Protein AF-A0AAV4GY27-F1 (afdb_monomer_lite)

Sequence (109 aa):
MGQDLVFWLTLGNHQIAHTEDLPMMSTTGNHMAAWFLPHNFFKHSPSMASRDAIHVSYKNQEDPADGVKLERNGNSRDQCVIPRSSLEEDIEENPDLVLQSRKRQFIYP

InterPro domains:
  IPR000269 Copper amine oxidase [PTHR10638] (3-57)
  IPR015798 Copper amine oxidase, catalytic domain [PF01179] (3-54)
  IPR036460 Copper amine oxidase, catalytic domain superfamily [G3DSA:2.70.98.20] (1-108)
  IPR036460 Copper amine oxidase, catalytic domain superfamily [SSF49998] (2-63)

pLDDT: mean 88.09, std 11.56, range [38.09, 97.5]

Organism: NCBI:txid1093978

Radius of gyration: 25.26 Å; chains: 1; bounding box: 55×57×49 Å

Foldseek 3Di:
DDDDDDDDDDDDDDDDDDPCCPPHHDPPPRDDDDDDDDDPPDPDDPCVPDLQDKDWDQPDPVDCVNDIDIDRSPDDPDDDDDPDDDPVNVCVVPVCVPPVDPPPPPPDD

Secondary structure (DSSP, 8-state):
-PPP----------PPP-GGGSSS--STTT--------SS-SSS-GGGG-TT--EEEES-SS-GGG-EEEE-TT------------HHHHHHH-THHHH----------

Structure (mmCIF, N/CA/C/O backbone):
data_AF-A0AAV4GY27-F1
#
_entry.id   AF-A0AAV4GY27-F1
#
loop_
_atom_site.group_PDB
_atom_site.id
_atom_site.type_symbol
_atom_site.label_atom_id
_atom_site.label_alt_id
_atom_site.label_comp_id
_atom_site.label_asym_id
_atom_site.label_entity_id
_atom_site.label_seq_id
_atom_site.pdbx_PDB_ins_code
_atom_site.Cartn_x
_atom_site.Cartn_y
_atom_site.Cartn_z
_atom_site.occupancy
_atom_site.B_iso_or_equiv
_atom_site.auth_seq_id
_atom_site.auth_comp_id
_atom_site.auth_asym_id
_atom_site.auth_atom_id
_atom_site.pdbx_PDB_model_num
ATOM 1 N N . MET A 1 1 ? -20.159 -28.470 9.045 1.00 38.09 1 MET A N 1
ATOM 2 C CA . MET A 1 1 ? -20.840 -27.218 8.648 1.00 38.09 1 MET A CA 1
ATOM 3 C C . MET A 1 1 ? -20.131 -26.065 9.329 1.00 38.09 1 MET A C 1
ATOM 5 O O . MET A 1 1 ? -19.790 -26.216 10.495 1.00 38.09 1 MET A O 1
ATOM 9 N N . GLY A 1 2 ? -19.870 -24.976 8.607 1.00 86.06 2 GLY A N 1
ATOM 10 C CA . GLY A 1 2 ? -19.363 -23.731 9.190 1.00 86.06 2 GLY A CA 1
ATOM 11 C C . GLY A 1 2 ? -20.517 -22.842 9.652 1.00 86.06 2 GLY A C 1
ATOM 12 O O . GLY A 1 2 ? -21.596 -22.895 9.063 1.00 86.06 2 GLY A O 1
ATOM 13 N N . GLN A 1 3 ? -20.287 -22.072 10.713 1.00 93.88 3 GLN A N 1
ATOM 14 C CA . GLN A 1 3 ? -21.153 -20.973 11.144 1.00 93.88 3 GLN A CA 1
ATOM 15 C C . GLN A 1 3 ? -20.547 -19.651 10.669 1.00 93.88 3 GLN A C 1
ATOM 17 O O . GLN A 1 3 ? -19.348 -19.592 10.393 1.00 93.88 3 GLN A O 1
ATOM 22 N N . ASP A 1 4 ? -21.372 -18.612 10.582 1.00 95.88 4 ASP A N 1
ATOM 23 C CA . ASP A 1 4 ? -20.878 -17.257 10.357 1.00 95.88 4 ASP A CA 1
ATOM 24 C C . ASP A 1 4 ? -20.201 -16.732 11.631 1.00 95.88 4 ASP A C 1
ATOM 26 O O . ASP A 1 4 ? -20.701 -16.942 12.740 1.00 95.88 4 ASP A O 1
ATOM 30 N N . LEU A 1 5 ? -19.039 -16.099 11.479 1.00 95.75 5 LEU A N 1
ATOM 31 C CA . LEU A 1 5 ? -18.186 -15.668 12.584 1.00 95.75 5 LEU A CA 1
ATOM 32 C C . LEU A 1 5 ? -17.971 -14.160 12.520 1.00 95.75 5 LEU A C 1
ATOM 34 O O . LEU A 1 5 ? -17.659 -13.604 11.470 1.00 95.75 5 LEU A O 1
ATOM 38 N N . VAL A 1 6 ? -18.051 -13.512 13.681 1.00 96.75 6 VAL A N 1
ATOM 39 C CA . VAL A 1 6 ? -17.792 -12.077 13.839 1.00 96.75 6 VAL A CA 1
ATOM 40 C C . VAL A 1 6 ? -16.645 -11.885 14.822 1.00 96.75 6 VAL A C 1
ATOM 42 O O . VAL A 1 6 ? -16.671 -12.425 15.929 1.00 96.75 6 VAL A O 1
ATOM 45 N N . PHE A 1 7 ? -15.646 -11.095 14.427 1.00 95.38 7 PHE A N 1
ATOM 46 C CA . PHE A 1 7 ? -14.523 -10.715 15.281 1.00 95.38 7 PHE A CA 1
ATOM 47 C C . PHE A 1 7 ? -14.695 -9.280 15.782 1.00 95.38 7 PHE A C 1
ATOM 49 O O . PHE A 1 7 ? -14.937 -8.368 14.995 1.00 95.38 7 PHE A O 1
ATOM 56 N N . TRP A 1 8 ? -14.512 -9.081 17.087 1.00 97.50 8 TRP A N 1
ATOM 57 C CA . TRP A 1 8 ? -14.518 -7.769 17.733 1.00 97.50 8 TRP A CA 1
ATOM 58 C C . TRP A 1 8 ? -13.101 -7.466 18.225 1.00 97.50 8 TRP A C 1
ATOM 60 O O . TRP A 1 8 ? -12.575 -8.198 19.062 1.00 97.50 8 TRP A O 1
ATOM 70 N N . LEU A 1 9 ? -12.466 -6.425 17.681 1.00 96.94 9 LEU A N 1
ATOM 71 C CA . LEU A 1 9 ? -11.118 -5.994 18.064 1.00 96.94 9 LEU A CA 1
ATOM 72 C C . LEU A 1 9 ? -11.172 -4.579 18.647 1.00 96.94 9 LEU A C 1
ATOM 74 O O . LEU A 1 9 ? -11.766 -3.685 18.047 1.00 96.94 9 LEU A O 1
ATOM 78 N N . THR A 1 10 ? -10.488 -4.373 19.771 1.00 97.12 10 THR A N 1
ATOM 79 C CA . THR A 1 10 ? -10.305 -3.058 20.398 1.00 97.12 10 THR A CA 1
ATOM 80 C C . THR A 1 10 ? -8.820 -2.721 20.405 1.00 97.12 10 THR A C 1
ATOM 82 O O . THR A 1 10 ? -8.018 -3.488 20.934 1.00 97.12 10 THR A O 1
ATOM 85 N N . LEU A 1 11 ? -8.454 -1.575 19.832 1.00 96.94 11 LEU A N 1
ATOM 86 C CA . LEU A 1 11 ? -7.104 -1.013 19.894 1.00 96.94 11 LEU A CA 1
ATOM 87 C C . LEU A 1 11 ? -7.146 0.233 20.783 1.00 96.94 11 LEU A C 1
ATOM 89 O O . LEU A 1 11 ? -8.052 1.053 20.648 1.00 96.94 11 LEU A O 1
ATOM 93 N N . GLY A 1 12 ? -6.193 0.371 21.699 1.00 93.75 12 GLY A N 1
ATOM 94 C CA . GLY A 1 12 ? -6.115 1.516 22.601 1.00 93.75 12 GLY A CA 1
ATOM 95 C C . GLY A 1 12 ? -4.718 1.675 23.191 1.00 93.75 12 GLY A C 1
ATOM 96 O O . GLY A 1 12 ? -3.977 0.700 23.309 1.00 93.75 12 GLY A O 1
ATOM 97 N N . ASN A 1 13 ? -4.367 2.911 23.545 1.00 91.25 13 ASN A N 1
ATOM 98 C CA . ASN A 1 13 ? -3.099 3.264 24.177 1.00 91.25 13 ASN A CA 1
ATOM 99 C C . ASN A 1 13 ? -3.375 3.998 25.491 1.00 91.25 13 ASN A C 1
ATOM 101 O O . ASN A 1 13 ? -4.310 4.796 25.577 1.00 91.25 13 ASN A O 1
ATOM 105 N N . HIS A 1 1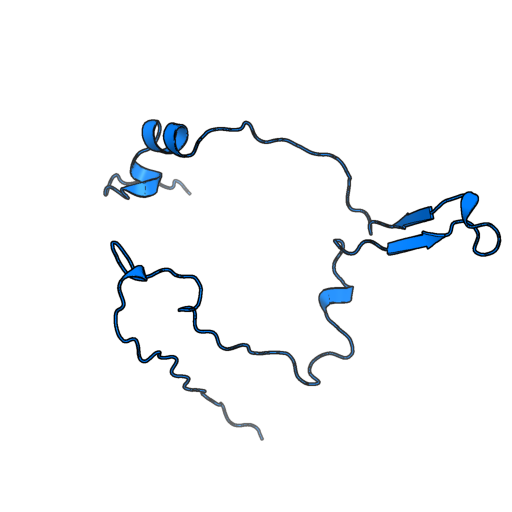4 ? -2.552 3.744 26.505 1.00 92.25 14 HIS A N 1
ATOM 106 C CA . HIS A 1 14 ? -2.568 4.514 27.741 1.00 92.25 14 HIS A CA 1
ATOM 107 C C . HIS A 1 14 ? -1.457 5.559 27.683 1.00 92.25 14 HIS A C 1
ATOM 109 O O . HIS A 1 14 ? -0.294 5.249 27.936 1.00 92.25 14 HIS A O 1
ATOM 115 N N . GLN A 1 15 ? -1.820 6.791 27.327 1.00 90.81 15 GLN A N 1
ATOM 116 C CA . GLN A 1 15 ? -0.856 7.872 27.160 1.00 90.81 15 GLN A CA 1
ATOM 117 C C . GLN A 1 15 ? -0.838 8.803 28.370 1.00 90.81 15 GLN A C 1
ATOM 119 O O . GLN A 1 15 ? -1.866 9.362 28.752 1.00 90.81 15 GLN A O 1
ATOM 124 N N . ILE A 1 16 ? 0.353 9.007 28.930 1.00 94.62 16 ILE A N 1
ATOM 125 C CA . ILE A 1 16 ? 0.651 10.102 29.856 1.00 94.62 16 ILE A CA 1
ATOM 126 C C . ILE A 1 16 ? 1.334 11.188 29.026 1.00 94.62 16 ILE A C 1
ATOM 128 O O . ILE A 1 16 ? 2.275 10.884 28.296 1.00 94.62 16 ILE A O 1
ATOM 132 N N . ALA A 1 17 ? 0.841 12.424 29.098 1.00 91.94 17 ALA A N 1
ATOM 133 C CA . ALA A 1 17 ? 1.398 13.531 28.327 1.00 91.94 17 ALA A CA 1
ATOM 134 C C . ALA A 1 17 ? 2.782 13.932 28.858 1.00 91.94 17 ALA A C 1
ATOM 136 O O . ALA A 1 17 ? 2.965 14.055 30.073 1.00 91.94 17 ALA A O 1
ATOM 137 N N . HIS A 1 18 ? 3.727 14.169 27.950 1.00 93.50 18 HIS A N 1
ATOM 138 C CA . HIS A 1 18 ? 5.073 14.656 28.263 1.00 93.50 18 HIS A CA 1
ATOM 139 C C . HIS A 1 18 ? 5.385 15.944 27.491 1.00 93.50 18 HIS A C 1
ATOM 141 O O . HIS A 1 18 ? 4.578 16.437 26.703 1.00 93.50 18 HIS A O 1
ATOM 147 N N . THR A 1 19 ? 6.551 16.536 27.747 1.00 96.00 19 THR A N 1
ATOM 148 C CA . THR A 1 19 ? 6.959 17.818 27.153 1.00 96.00 19 THR A CA 1
ATOM 149 C C . THR A 1 19 ? 7.047 17.780 25.631 1.00 96.00 19 THR A C 1
ATOM 151 O O . THR A 1 19 ? 6.821 18.795 24.977 1.00 96.00 19 THR A O 1
ATOM 154 N N . GLU A 1 20 ? 7.330 16.611 25.069 1.00 93.25 20 GLU A N 1
ATOM 155 C CA . GLU A 1 20 ? 7.445 16.358 23.634 1.00 93.25 20 GLU A CA 1
ATOM 156 C C . GLU A 1 20 ? 6.082 16.359 22.922 1.00 93.25 20 GLU A C 1
ATOM 158 O O . GLU A 1 20 ? 6.042 16.459 21.699 1.00 93.25 20 GLU A O 1
ATOM 163 N N . ASP A 1 21 ? 4.972 16.284 23.667 1.00 93.00 21 ASP A N 1
ATOM 164 C CA . ASP A 1 21 ? 3.610 16.302 23.117 1.00 93.00 21 ASP A CA 1
ATOM 165 C C . ASP A 1 21 ? 3.079 17.730 22.864 1.00 93.00 21 ASP A C 1
ATOM 167 O O . ASP A 1 21 ? 1.920 17.915 22.485 1.00 93.00 21 ASP A O 1
ATOM 171 N N . LEU A 1 22 ? 3.902 18.763 23.074 1.00 93.12 22 LEU A N 1
ATOM 172 C CA . LEU A 1 22 ? 3.578 20.152 22.747 1.00 93.12 22 LEU A CA 1
ATOM 173 C C . LEU A 1 22 ? 4.174 20.543 21.385 1.00 93.12 22 LEU A C 1
ATOM 175 O O . LEU A 1 22 ? 5.349 20.277 21.138 1.00 93.12 22 LEU A O 1
ATOM 179 N N . PRO A 1 23 ? 3.431 21.247 20.507 1.00 92.88 23 PRO A N 1
ATOM 180 C CA . PRO A 1 23 ? 2.036 21.697 20.632 1.00 92.88 23 PRO A CA 1
ATOM 181 C C . PRO A 1 23 ? 1.001 20.618 20.272 1.00 92.88 23 PRO A C 1
ATOM 183 O O . PRO A 1 23 ? -0.197 20.824 20.464 1.00 92.88 23 PRO A O 1
ATOM 186 N N . MET A 1 24 ? 1.454 19.500 19.711 1.00 92.38 24 MET A N 1
ATOM 187 C CA . MET A 1 24 ? 0.635 18.341 19.393 1.00 92.38 24 MET A CA 1
ATOM 188 C C . MET A 1 24 ? 1.416 17.064 19.682 1.00 92.38 24 MET A C 1
ATOM 190 O O . MET A 1 24 ? 2.636 17.016 19.535 1.00 92.38 24 MET A O 1
ATOM 194 N N . MET A 1 25 ? 0.688 16.012 20.028 1.00 91.94 25 MET A N 1
ATOM 195 C CA . MET A 1 25 ? 1.239 14.673 20.137 1.00 91.94 25 MET A CA 1
ATOM 196 C C . MET A 1 25 ? 1.707 14.183 18.764 1.00 91.94 25 MET A C 1
ATOM 198 O O . MET A 1 25 ? 0.962 14.247 17.784 1.00 91.94 25 MET A O 1
ATOM 202 N N . SER A 1 26 ? 2.929 13.659 18.695 1.00 92.31 26 SER A N 1
ATOM 203 C CA . SER A 1 26 ? 3.462 13.089 17.456 1.00 92.31 26 SER A CA 1
ATOM 204 C C . SER A 1 26 ? 2.708 11.819 17.061 1.00 92.31 26 SER A C 1
ATOM 206 O O . SER A 1 26 ? 2.425 10.962 17.896 1.00 92.31 26 SER A O 1
ATOM 208 N N . THR A 1 27 ? 2.438 11.643 15.768 1.00 91.81 27 THR A N 1
ATOM 209 C CA . THR A 1 27 ? 1.894 10.381 15.242 1.00 91.81 27 THR A CA 1
ATOM 210 C C . THR A 1 27 ? 2.903 9.235 15.372 1.00 91.81 27 THR A C 1
ATOM 212 O O . THR A 1 27 ? 2.523 8.075 15.553 1.00 91.81 27 THR A O 1
ATOM 215 N N . THR A 1 28 ? 4.202 9.538 15.292 1.00 91.06 28 THR A N 1
ATOM 216 C CA . THR A 1 28 ? 5.270 8.536 15.375 1.00 91.06 28 THR A CA 1
ATOM 217 C C . THR A 1 28 ? 5.277 7.895 16.759 1.00 91.06 28 THR A C 1
ATOM 219 O O . THR A 1 28 ? 5.417 8.579 17.765 1.00 91.06 28 THR A O 1
ATOM 222 N N . GLY A 1 29 ? 5.142 6.569 16.809 1.00 85.44 29 GLY A N 1
ATOM 223 C CA . GLY A 1 29 ? 5.137 5.804 18.061 1.00 85.44 29 GLY A CA 1
ATOM 224 C C . GLY A 1 29 ? 3.775 5.701 18.757 1.00 85.44 29 GLY A C 1
ATOM 225 O O . GLY A 1 29 ? 3.607 4.806 19.575 1.00 85.44 29 GLY A O 1
ATOM 226 N N . ASN A 1 30 ? 2.786 6.519 18.374 1.00 90.31 30 ASN A N 1
ATOM 227 C CA . ASN A 1 30 ? 1.419 6.471 18.921 1.00 90.31 30 ASN A CA 1
ATOM 228 C C . ASN A 1 30 ? 0.421 5.732 18.006 1.00 90.31 30 ASN A C 1
ATOM 230 O O . ASN A 1 30 ? -0.775 5.663 18.289 1.00 90.31 30 ASN A O 1
ATOM 234 N N . HIS A 1 31 ? 0.905 5.160 16.901 1.00 91.75 31 HIS A N 1
ATOM 235 C CA . HIS A 1 31 ? 0.097 4.389 15.961 1.00 91.75 31 HIS A CA 1
ATOM 236 C C . HIS A 1 31 ? -0.192 2.971 16.475 1.00 91.75 31 HIS A C 1
ATOM 238 O O . HIS A 1 31 ? 0.709 2.255 16.912 1.00 91.75 31 HIS A O 1
ATOM 244 N N . MET A 1 32 ? -1.443 2.533 16.333 1.00 94.50 32 MET A N 1
ATOM 245 C CA . MET A 1 32 ? -1.893 1.180 16.658 1.00 94.50 32 MET A CA 1
ATOM 246 C C . MET A 1 32 ? -2.456 0.508 15.412 1.00 94.50 32 MET A C 1
ATOM 248 O O . MET A 1 32 ? -3.213 1.122 14.665 1.00 94.50 32 MET A O 1
ATOM 252 N N . ALA A 1 33 ? -2.123 -0.764 15.204 1.00 95.00 33 ALA A N 1
ATOM 253 C CA . ALA A 1 33 ? -2.615 -1.533 14.070 1.00 95.00 33 ALA A CA 1
ATOM 254 C C . ALA A 1 33 ? -2.864 -2.996 14.432 1.00 95.00 33 ALA A C 1
ATOM 256 O O . ALA A 1 33 ? -2.234 -3.557 15.327 1.00 95.00 33 ALA A O 1
ATOM 257 N N . ALA A 1 34 ? -3.777 -3.607 13.683 1.00 95.50 34 ALA A N 1
ATOM 258 C CA . ALA A 1 34 ? -3.981 -5.044 13.626 1.00 95.50 34 ALA A CA 1
ATOM 259 C C . ALA A 1 34 ? -3.821 -5.494 12.171 1.00 95.50 34 ALA A C 1
ATOM 261 O O . ALA A 1 34 ? -4.230 -4.784 11.251 1.00 95.50 34 ALA A O 1
ATOM 262 N N . TRP A 1 35 ? -3.248 -6.678 11.961 1.00 96.75 35 TRP A N 1
ATOM 263 C CA . TRP A 1 35 ? -3.028 -7.226 10.625 1.00 96.75 35 TRP A CA 1
ATOM 264 C C . TRP A 1 35 ? -3.701 -8.583 10.480 1.00 96.75 35 TRP A C 1
ATOM 266 O O . TRP A 1 35 ? -3.457 -9.499 11.263 1.00 96.75 35 TRP A O 1
ATOM 276 N N . PHE A 1 36 ? -4.503 -8.719 9.427 1.00 95.56 36 PHE A N 1
ATOM 277 C CA . PHE A 1 36 ? -5.021 -10.003 8.975 1.00 95.56 36 PHE A CA 1
ATOM 278 C C . PHE A 1 36 ? -4.121 -10.510 7.861 1.00 95.56 36 PHE A C 1
ATOM 280 O O . PHE A 1 36 ? -4.140 -9.995 6.743 1.00 95.56 36 PHE A O 1
ATOM 287 N N . LEU A 1 37 ? -3.298 -11.498 8.193 1.00 95.88 37 LEU A N 1
ATOM 288 C CA . LEU A 1 37 ? -2.357 -12.086 7.255 1.00 95.88 37 LEU A CA 1
ATOM 289 C C . LEU A 1 37 ? -2.857 -13.464 6.809 1.00 95.88 37 LEU A C 1
ATOM 291 O O . LEU A 1 37 ? -3.375 -14.223 7.632 1.00 95.88 37 LEU A O 1
ATOM 295 N N . PRO A 1 38 ? -2.698 -13.818 5.524 1.00 96.50 38 PRO A N 1
ATOM 296 C CA . PRO A 1 38 ? -3.038 -15.149 5.040 1.00 96.50 38 PRO A CA 1
ATOM 297 C C . PRO A 1 38 ? -2.266 -16.230 5.813 1.00 96.50 38 PRO A C 1
ATOM 299 O O . PRO A 1 38 ? -1.038 -16.204 5.853 1.00 96.50 38 PRO A O 1
ATOM 302 N N . HIS A 1 39 ? -2.969 -17.215 6.378 1.00 94.94 39 HIS A N 1
ATOM 303 C CA . HIS A 1 39 ? -2.356 -18.376 7.031 1.00 94.94 39 HIS A CA 1
ATOM 304 C C . HIS A 1 39 ? -2.790 -19.658 6.321 1.00 94.94 39 HIS A C 1
ATOM 306 O O . HIS A 1 39 ? -3.951 -20.050 6.405 1.00 94.94 39 HIS A O 1
ATOM 312 N N . ASN A 1 40 ? -1.873 -20.276 5.566 1.00 95.56 40 ASN A N 1
ATOM 313 C CA . ASN A 1 40 ? -2.147 -21.430 4.692 1.00 95.56 40 ASN A CA 1
ATOM 314 C C . ASN A 1 40 ? -3.296 -21.216 3.684 1.00 95.56 40 ASN A C 1
ATOM 316 O O . ASN A 1 40 ? -3.885 -22.171 3.187 1.00 95.56 40 ASN A O 1
ATOM 320 N N . PHE A 1 41 ? -3.612 -19.957 3.369 1.00 96.50 41 PHE A N 1
ATOM 321 C CA . PHE A 1 41 ? -4.671 -19.605 2.422 1.00 96.50 41 PHE A CA 1
ATOM 322 C C . PHE A 1 41 ? -4.199 -19.695 0.960 1.00 96.50 41 PHE A C 1
ATOM 324 O O . PHE A 1 41 ? -4.955 -20.100 0.082 1.00 96.50 41 PHE A O 1
ATOM 331 N N . PHE A 1 42 ? -2.931 -19.360 0.693 1.00 97.12 42 PHE A N 1
ATOM 332 C CA . PHE A 1 42 ? -2.310 -19.445 -0.633 1.00 97.12 42 PHE A CA 1
ATOM 333 C C . PHE A 1 42 ? -1.243 -20.545 -0.678 1.00 97.12 42 PHE A C 1
ATOM 335 O O . PHE A 1 42 ? -0.603 -20.836 0.330 1.00 97.12 42 PHE A O 1
ATOM 342 N N . LYS A 1 43 ? -1.003 -21.118 -1.868 1.00 96.50 43 LYS A N 1
ATOM 343 C CA . LYS A 1 43 ? 0.069 -22.112 -2.094 1.00 96.50 43 LYS A CA 1
ATOM 344 C C . LYS A 1 43 ? 1.476 -21.503 -2.062 1.00 96.50 43 LYS A C 1
ATOM 346 O O . LYS A 1 43 ? 2.435 -22.195 -1.745 1.00 96.50 43 LYS A O 1
ATOM 351 N N . HIS A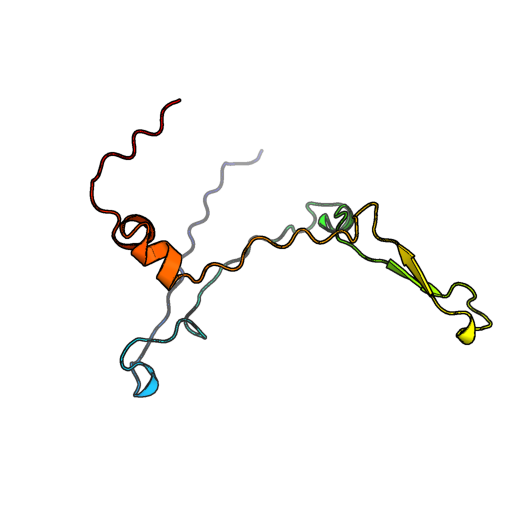 1 44 ? 1.599 -20.232 -2.430 1.00 94.12 44 HIS A N 1
ATOM 352 C CA . HIS A 1 44 ? 2.838 -19.455 -2.421 1.00 94.12 44 HIS A CA 1
ATOM 353 C C . HIS A 1 44 ? 2.514 -17.984 -2.136 1.00 94.12 44 HIS A C 1
ATOM 355 O O . HIS A 1 44 ? 1.343 -17.600 -2.124 1.00 94.12 44 HIS A O 1
ATOM 361 N N . SER A 1 45 ? 3.541 -17.151 -1.929 1.00 93.88 45 SER A N 1
ATOM 362 C CA . SER A 1 45 ? 3.327 -15.719 -1.705 1.00 93.88 45 SER A CA 1
ATOM 363 C C . SER A 1 45 ? 2.570 -15.094 -2.888 1.00 93.88 45 SER A C 1
ATOM 365 O O . SER A 1 45 ? 3.011 -15.256 -4.034 1.00 93.88 45 SER A O 1
ATOM 367 N N . PRO A 1 46 ? 1.463 -14.368 -2.647 1.00 94.88 46 PRO A N 1
ATOM 368 C CA . PRO A 1 46 ? 0.739 -13.670 -3.706 1.00 94.88 46 PRO A CA 1
ATOM 369 C C . PRO A 1 46 ? 1.553 -12.509 -4.298 1.00 94.88 46 PRO A C 1
ATOM 371 O O . PRO A 1 46 ? 1.333 -12.138 -5.448 1.00 94.88 46 PRO A O 1
ATOM 374 N N . SER A 1 47 ? 2.545 -11.977 -3.569 1.00 94.44 47 SER A N 1
ATOM 375 C CA . SER A 1 47 ? 3.414 -10.901 -4.070 1.00 94.44 47 SER A CA 1
ATOM 376 C C . SER A 1 47 ? 4.268 -11.311 -5.274 1.00 94.44 47 SER A C 1
ATOM 378 O O . SER A 1 47 ? 4.693 -10.446 -6.033 1.00 94.44 47 SER A O 1
ATOM 380 N N . MET A 1 48 ? 4.480 -12.614 -5.494 1.00 92.25 48 MET A N 1
ATOM 381 C CA . MET A 1 48 ? 5.265 -13.132 -6.624 1.00 92.25 48 MET A CA 1
ATOM 382 C C . MET A 1 48 ? 4.642 -12.823 -7.989 1.00 92.25 48 MET A C 1
ATOM 384 O O . MET A 1 48 ? 5.345 -12.839 -8.992 1.00 92.25 48 MET A O 1
ATOM 388 N N . ALA A 1 49 ? 3.338 -12.540 -8.039 1.00 91.69 49 ALA A N 1
ATOM 389 C CA . ALA A 1 49 ? 2.663 -12.124 -9.265 1.00 91.69 49 ALA A CA 1
ATOM 390 C C . ALA A 1 49 ? 2.876 -10.632 -9.599 1.00 91.69 49 ALA A C 1
ATOM 392 O O . ALA A 1 49 ? 2.422 -10.171 -10.646 1.00 91.69 49 ALA A O 1
ATOM 393 N N . SER A 1 50 ? 3.536 -9.863 -8.724 1.00 93.31 50 SER A N 1
ATOM 394 C CA . SER A 1 50 ? 3.784 -8.442 -8.960 1.00 93.31 50 SER A CA 1
ATOM 395 C C . SER A 1 50 ? 4.767 -8.226 -10.111 1.00 93.31 50 SER A C 1
ATOM 397 O O . SER A 1 50 ? 5.857 -8.799 -10.140 1.00 93.31 50 SER A O 1
ATOM 399 N N . ARG A 1 51 ? 4.408 -7.328 -11.036 1.00 93.06 51 ARG A N 1
ATOM 400 C CA . ARG A 1 51 ? 5.297 -6.884 -12.122 1.00 93.06 51 ARG A CA 1
ATOM 401 C C . ARG A 1 51 ? 6.375 -5.912 -11.645 1.00 93.06 51 ARG A C 1
ATOM 403 O O . ARG A 1 51 ? 7.363 -5.723 -12.343 1.00 93.06 51 ARG A O 1
ATOM 410 N N . ASP A 1 52 ? 6.229 -5.370 -10.438 1.00 92.69 52 ASP A N 1
ATOM 411 C CA . ASP A 1 52 ? 7.191 -4.433 -9.850 1.00 92.69 52 ASP A CA 1
ATOM 412 C C . ASP A 1 52 ? 8.428 -5.129 -9.270 1.00 92.69 52 ASP A C 1
ATOM 414 O O . ASP A 1 52 ? 9.388 -4.468 -8.876 1.00 92.69 52 ASP A O 1
ATOM 418 N N . ALA A 1 53 ? 8.443 -6.464 -9.249 1.00 92.88 53 ALA A N 1
ATOM 419 C CA . ALA A 1 53 ? 9.628 -7.224 -8.892 1.00 92.88 53 ALA A CA 1
ATOM 420 C C . ALA A 1 53 ? 10.759 -6.986 -9.908 1.00 92.88 53 ALA A C 1
ATOM 422 O O . ALA A 1 53 ? 10.554 -7.048 -11.122 1.00 92.88 53 ALA A O 1
ATOM 423 N N . ILE A 1 54 ? 11.969 -6.759 -9.394 1.00 93.62 54 ILE A N 1
ATOM 424 C CA . ILE A 1 54 ? 13.194 -6.632 -10.186 1.00 93.62 54 ILE A CA 1
ATOM 425 C C . ILE A 1 54 ? 14.090 -7.818 -9.853 1.00 93.62 54 ILE A C 1
ATOM 427 O O . ILE A 1 54 ? 14.395 -8.060 -8.686 1.00 93.62 54 ILE A O 1
ATOM 431 N N . HIS A 1 55 ? 14.539 -8.530 -10.881 1.00 94.25 55 HIS A N 1
ATOM 432 C CA . HIS A 1 55 ? 15.496 -9.619 -10.738 1.00 94.25 55 HIS A CA 1
ATOM 433 C C . HIS A 1 55 ? 16.840 -9.215 -11.356 1.00 94.25 55 HIS A C 1
ATOM 435 O O . HIS A 1 55 ? 16.907 -8.776 -12.507 1.00 94.25 55 HIS A O 1
ATOM 441 N N . VAL A 1 56 ? 17.908 -9.325 -10.563 1.00 95.31 56 VAL A N 1
ATOM 442 C CA . VAL A 1 56 ? 19.282 -8.997 -10.963 1.00 95.31 56 VAL A CA 1
ATOM 443 C C . VAL A 1 56 ? 20.099 -10.277 -10.938 1.00 95.31 56 VAL A C 1
ATOM 445 O O . VAL A 1 56 ? 20.171 -10.944 -9.909 1.00 95.31 56 VAL A O 1
ATOM 448 N N . SER A 1 57 ? 20.723 -10.614 -12.058 1.00 95.06 57 SER A N 1
ATOM 449 C CA . SER A 1 57 ? 21.579 -11.797 -12.182 1.00 95.06 57 SER A CA 1
ATOM 450 C C . SER A 1 57 ? 22.868 -11.439 -12.906 1.00 95.06 57 SER A C 1
ATOM 452 O O . SER A 1 57 ? 22.883 -10.513 -13.711 1.00 95.06 57 SER A O 1
ATOM 454 N N . TYR A 1 58 ? 23.968 -12.138 -12.631 1.00 96.56 58 TYR A N 1
ATOM 455 C CA . TYR A 1 58 ? 25.171 -11.990 -13.451 1.00 96.56 58 TYR A CA 1
ATOM 456 C C . TYR A 1 58 ? 24.889 -12.438 -14.883 1.00 96.56 58 TYR A C 1
ATOM 458 O O . TYR A 1 58 ? 24.149 -13.401 -15.096 1.00 96.56 58 TYR A O 1
ATOM 466 N N . LYS A 1 59 ? 25.482 -11.757 -15.867 1.00 94.19 59 LYS A N 1
ATOM 467 C CA . LYS A 1 59 ? 25.433 -12.234 -17.257 1.00 94.19 59 LYS A CA 1
ATOM 468 C C . LYS A 1 59 ? 26.209 -13.538 -17.411 1.00 94.19 59 LYS A C 1
ATOM 470 O O . LYS A 1 59 ? 25.715 -14.470 -18.036 1.00 94.19 59 LYS A O 1
ATOM 475 N N . ASN A 1 60 ? 27.387 -13.588 -16.793 1.00 93.75 60 ASN A N 1
ATOM 476 C CA . ASN A 1 60 ? 28.224 -14.767 -16.680 1.00 93.75 60 ASN A CA 1
ATOM 477 C C . ASN A 1 60 ? 28.566 -15.002 -15.201 1.00 93.75 60 ASN A C 1
ATOM 479 O O . ASN A 1 60 ? 29.064 -14.103 -14.530 1.00 93.75 60 ASN A O 1
ATOM 483 N N . GLN A 1 61 ? 28.283 -16.197 -14.682 1.00 89.75 61 GLN A N 1
ATOM 484 C CA . GLN A 1 61 ? 28.589 -16.542 -13.288 1.00 89.75 61 GLN A CA 1
ATOM 485 C C . GLN A 1 61 ? 30.093 -16.710 -13.032 1.00 89.75 61 GLN A C 1
ATOM 487 O O . GLN A 1 61 ? 30.532 -16.537 -11.898 1.00 89.75 61 GLN A O 1
ATOM 492 N N . GLU A 1 62 ? 30.874 -17.036 -14.063 1.00 91.94 62 GLU A N 1
ATOM 493 C CA . GLU A 1 62 ? 32.313 -17.306 -13.952 1.00 91.94 62 GLU A CA 1
ATOM 494 C C . GLU A 1 62 ? 33.162 -16.035 -14.076 1.00 91.94 62 GLU A C 1
ATOM 496 O O . GLU A 1 62 ? 34.259 -15.971 -13.524 1.00 91.94 62 GLU A O 1
ATOM 501 N N . ASP A 1 63 ? 32.634 -15.006 -14.748 1.00 91.31 63 ASP A N 1
ATOM 502 C CA . ASP A 1 63 ? 33.265 -13.692 -14.881 1.00 91.31 63 ASP A CA 1
ATOM 503 C C . ASP A 1 63 ? 32.310 -12.571 -14.430 1.00 91.31 63 ASP A C 1
ATOM 505 O O . ASP A 1 63 ? 31.590 -11.978 -15.243 1.00 91.31 63 ASP A O 1
ATOM 509 N N . PRO A 1 64 ? 32.297 -12.244 -13.125 1.00 86.19 64 PRO A N 1
ATOM 510 C CA . PRO A 1 64 ? 31.461 -11.177 -12.581 1.00 86.19 64 PRO A CA 1
ATOM 511 C C . PRO A 1 64 ? 31.764 -9.781 -13.150 1.00 86.19 64 PRO A C 1
ATOM 513 O O . PRO A 1 64 ? 30.941 -8.875 -12.986 1.00 86.19 64 PRO A O 1
ATOM 516 N N . ALA A 1 65 ? 32.919 -9.579 -13.798 1.00 91.56 65 ALA A N 1
ATOM 517 C CA . ALA A 1 65 ? 33.299 -8.289 -14.373 1.00 91.56 65 ALA A CA 1
ATOM 518 C C . ALA A 1 65 ? 32.506 -7.949 -15.650 1.00 91.56 65 ALA A C 1
ATOM 520 O O . ALA A 1 65 ? 32.354 -6.770 -15.974 1.00 91.56 65 ALA A O 1
ATOM 521 N N . ASP A 1 66 ? 31.926 -8.948 -16.326 1.00 93.38 66 ASP A N 1
ATOM 522 C CA . ASP A 1 66 ? 31.074 -8.779 -17.519 1.00 93.38 66 ASP A CA 1
ATOM 523 C C . ASP A 1 66 ? 29.704 -8.115 -17.208 1.00 93.38 66 ASP A C 1
ATOM 525 O O . ASP A 1 66 ? 28.943 -7.657 -18.079 1.00 93.38 66 ASP A O 1
ATOM 529 N N . GLY A 1 67 ? 29.394 -7.992 -15.915 1.00 94.06 67 GLY A N 1
ATOM 530 C CA . GLY A 1 67 ? 28.258 -7.247 -15.390 1.00 94.06 67 GLY A CA 1
ATOM 531 C C . GLY A 1 67 ? 26.990 -8.083 -15.207 1.00 94.06 67 GLY A C 1
ATOM 532 O O . GLY A 1 67 ? 27.013 -9.310 -15.106 1.00 94.06 67 GLY A O 1
ATOM 533 N N . VAL A 1 68 ? 25.849 -7.392 -15.118 1.00 95.88 68 VAL A N 1
ATOM 534 C CA . VAL A 1 68 ? 24.565 -7.983 -14.704 1.00 95.88 68 VAL A CA 1
ATOM 535 C C . VAL A 1 68 ? 23.467 -7.829 -15.757 1.00 95.88 68 VAL A C 1
ATOM 537 O O . VAL A 1 68 ? 23.429 -6.857 -16.515 1.00 95.88 68 VAL A O 1
ATOM 540 N N . LYS A 1 69 ? 22.552 -8.796 -15.783 1.00 93.75 69 LYS A N 1
ATOM 541 C CA . LYS A 1 69 ? 21.257 -8.761 -16.455 1.00 93.75 69 LYS A CA 1
ATOM 542 C C . LYS A 1 69 ? 20.191 -8.290 -15.465 1.00 93.75 69 LYS A C 1
ATOM 544 O O . LYS A 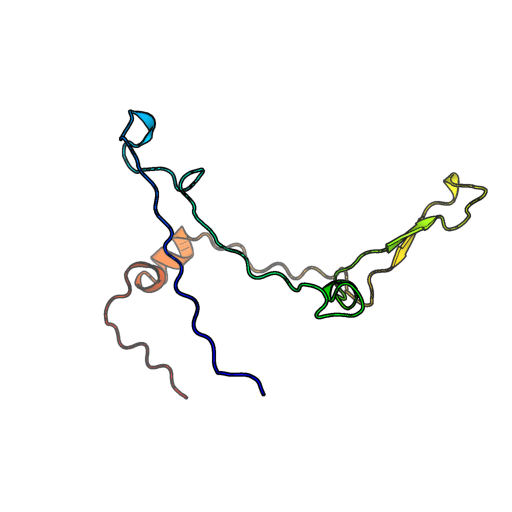1 69 ? 20.095 -8.794 -14.347 1.00 93.75 69 LYS A O 1
ATOM 549 N N . LEU A 1 70 ? 19.378 -7.335 -15.908 1.00 93.12 70 LEU A N 1
ATOM 550 C CA . LEU A 1 70 ? 18.255 -6.775 -15.159 1.00 93.12 70 LEU A CA 1
ATOM 551 C C . LEU A 1 70 ? 16.937 -7.179 -15.824 1.00 93.12 70 LEU A C 1
ATOM 553 O O . LEU A 1 70 ? 16.696 -6.834 -16.980 1.00 93.12 70 LEU A O 1
ATOM 557 N N . GLU A 1 71 ? 16.069 -7.868 -15.090 1.00 93.25 71 GLU A N 1
ATOM 558 C CA . GLU A 1 71 ? 14.719 -8.238 -15.521 1.00 93.25 71 GLU A CA 1
ATOM 559 C C . GLU A 1 71 ? 13.685 -7.431 -14.728 1.00 93.25 71 GLU A C 1
ATOM 561 O O . GLU A 1 71 ? 13.679 -7.440 -13.499 1.00 93.25 71 GLU A O 1
ATOM 566 N N . ARG A 1 72 ? 12.823 -6.700 -15.446 1.00 92.50 72 ARG A N 1
ATOM 567 C CA . ARG A 1 72 ? 11.817 -5.776 -14.884 1.00 92.50 72 ARG A CA 1
ATOM 568 C C . ARG A 1 72 ? 10.370 -6.210 -15.139 1.00 92.50 72 ARG A C 1
ATOM 570 O O . ARG A 1 72 ? 9.472 -5.382 -15.073 1.00 92.50 72 ARG A O 1
ATOM 577 N N . ASN A 1 73 ? 10.138 -7.458 -15.554 1.00 91.75 73 ASN A N 1
ATOM 578 C CA . ASN A 1 73 ? 8.792 -8.014 -15.79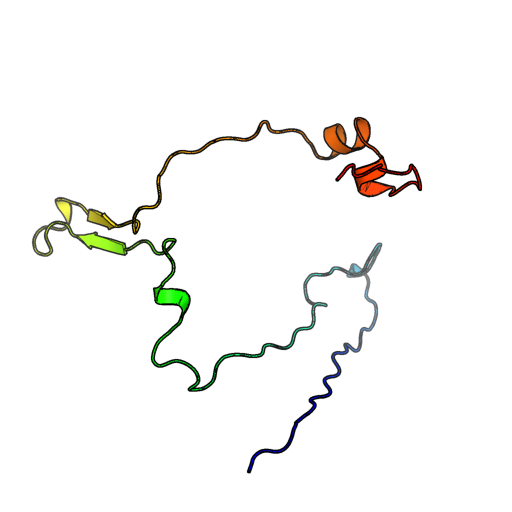0 1.00 91.75 73 ASN A CA 1
ATOM 579 C C . ASN A 1 73 ? 7.866 -7.120 -16.660 1.00 91.75 73 ASN A C 1
ATOM 581 O O . ASN A 1 73 ? 6.648 -7.030 -16.475 1.00 91.75 73 ASN A O 1
ATOM 585 N N . GLY A 1 74 ? 8.468 -6.443 -17.645 1.00 87.44 74 GLY A N 1
ATOM 586 C CA . GLY A 1 74 ? 7.801 -5.554 -18.598 1.00 87.44 74 GLY A CA 1
ATOM 587 C C . GLY A 1 74 ? 7.466 -4.147 -18.082 1.00 87.44 74 GLY A C 1
ATOM 588 O O . GLY A 1 74 ? 6.702 -3.451 -18.746 1.00 87.44 74 GLY A O 1
ATOM 589 N N . ASN A 1 75 ? 7.997 -3.727 -16.932 1.00 88.06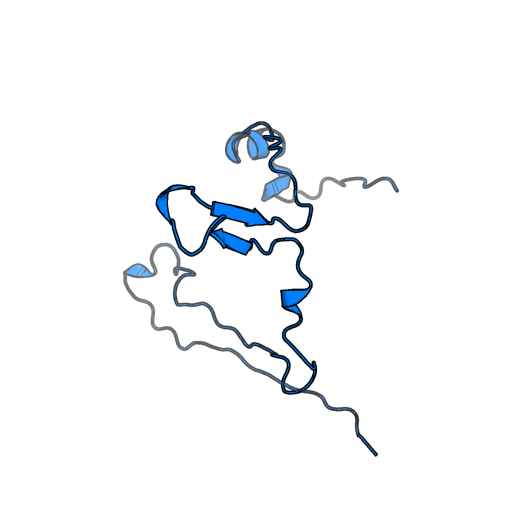 75 ASN A N 1
ATOM 590 C CA . ASN A 1 75 ? 7.902 -2.339 -16.477 1.00 88.06 75 ASN A CA 1
ATOM 591 C C . ASN A 1 75 ? 8.898 -1.438 -17.224 1.00 88.06 75 ASN A C 1
ATOM 593 O O . ASN A 1 75 ? 10.091 -1.756 -17.313 1.00 88.06 75 ASN A O 1
ATOM 597 N N . SER A 1 76 ? 8.409 -0.298 -17.732 1.00 83.62 76 SER A N 1
ATOM 598 C CA . SER A 1 76 ? 9.244 0.705 -18.406 1.00 83.62 76 SER A CA 1
ATOM 599 C C . SER A 1 76 ? 10.117 1.483 -17.411 1.00 83.62 76 SER A C 1
ATOM 601 O O . SER A 1 76 ? 9.894 1.480 -16.198 1.00 83.62 76 SER A O 1
ATOM 603 N N . ARG A 1 77 ? 11.161 2.130 -17.931 1.00 79.19 77 ARG A N 1
ATOM 604 C CA . ARG A 1 77 ? 11.988 3.102 -17.204 1.00 79.19 77 ARG A CA 1
ATOM 605 C C . ARG A 1 77 ? 11.528 4.545 -17.444 1.00 79.19 77 ARG A C 1
ATOM 607 O O . ARG A 1 77 ? 12.056 5.442 -16.795 1.00 79.19 77 ARG A O 1
ATOM 614 N N . ASP A 1 78 ? 10.586 4.767 -18.356 1.00 85.25 78 ASP A N 1
ATOM 615 C CA . ASP A 1 78 ? 10.163 6.112 -18.738 1.00 85.25 78 ASP A CA 1
ATOM 616 C C . ASP A 1 78 ? 9.600 6.863 -17.531 1.00 85.25 78 ASP A C 1
ATOM 618 O O . ASP A 1 78 ? 8.679 6.402 -16.857 1.00 85.25 78 ASP A O 1
ATOM 622 N N . GLN A 1 79 ? 10.179 8.028 -17.253 1.00 77.75 79 GLN A N 1
ATOM 623 C CA . GLN A 1 79 ? 9.729 8.904 -16.188 1.00 77.75 79 GLN A CA 1
ATOM 624 C C . GLN A 1 79 ? 8.965 10.065 -16.817 1.00 77.75 79 GLN A C 1
ATOM 626 O O . GLN A 1 79 ? 9.559 10.939 -17.444 1.00 77.75 79 GLN A O 1
ATOM 631 N N . CYS A 1 80 ? 7.646 10.086 -16.634 1.00 83.19 80 CYS A N 1
ATOM 632 C CA . CYS A 1 80 ? 6.880 11.313 -16.795 1.00 83.19 80 CYS A CA 1
ATOM 633 C C . CYS A 1 80 ? 6.974 12.079 -15.475 1.00 83.19 80 CYS A C 1
ATOM 635 O O . CYS A 1 80 ? 6.597 11.559 -14.423 1.00 83.19 80 CYS A O 1
ATOM 637 N N . VAL A 1 81 ? 7.533 13.284 -15.513 1.00 84.00 81 VAL A N 1
ATOM 638 C CA . VAL A 1 81 ? 7.583 14.159 -14.343 1.00 84.00 81 VAL A CA 1
ATOM 639 C C . VAL A 1 81 ? 6.370 15.069 -14.425 1.00 84.00 81 VAL A C 1
ATOM 641 O O . VAL A 1 81 ? 6.274 15.891 -15.334 1.00 84.00 81 VAL A O 1
ATOM 644 N N . ILE A 1 82 ? 5.437 14.908 -13.489 1.00 81.88 82 ILE A N 1
ATOM 645 C CA . ILE A 1 82 ? 4.396 15.912 -13.272 1.00 81.88 82 ILE A CA 1
ATOM 646 C C . ILE A 1 82 ? 5.067 17.251 -12.924 1.00 81.88 82 ILE A C 1
ATOM 648 O O . ILE A 1 82 ? 6.081 17.239 -12.213 1.00 81.88 82 ILE A O 1
ATOM 652 N N . PRO A 1 83 ? 4.559 18.395 -13.423 1.00 83.25 83 PRO A N 1
ATOM 653 C CA . PRO A 1 83 ? 5.035 19.698 -12.983 1.00 83.25 83 PRO A CA 1
ATOM 654 C C . PRO A 1 83 ? 5.046 19.746 -11.455 1.00 83.25 83 PRO A C 1
ATOM 656 O O . PRO A 1 83 ? 4.112 19.277 -10.808 1.00 83.25 83 PRO A O 1
ATOM 659 N N . ARG A 1 84 ? 6.133 20.254 -10.879 1.00 79.25 84 ARG A N 1
ATOM 660 C CA . ARG A 1 84 ? 6.223 20.447 -9.434 1.00 79.25 84 ARG A CA 1
ATOM 661 C C . ARG A 1 84 ? 5.476 21.729 -9.089 1.00 79.25 84 ARG A C 1
ATOM 663 O O . ARG A 1 84 ? 6.095 22.785 -9.151 1.00 79.25 84 ARG A O 1
ATOM 670 N N . SER A 1 85 ? 4.188 21.632 -8.778 1.00 83.50 85 SER A N 1
ATOM 671 C CA . SER A 1 85 ? 3.528 22.658 -7.974 1.00 83.50 85 SER A CA 1
ATOM 672 C C . SER A 1 85 ? 3.848 22.418 -6.501 1.00 83.50 85 SER A C 1
ATOM 674 O O . SER A 1 85 ? 4.135 21.288 -6.078 1.00 83.50 85 SER A O 1
ATOM 676 N N . SER A 1 86 ? 3.893 23.497 -5.730 1.00 87.00 86 SER A N 1
ATOM 677 C CA . SER A 1 86 ? 3.938 23.394 -4.272 1.00 87.00 86 SER A CA 1
ATOM 678 C C . SER A 1 86 ? 2.525 23.212 -3.717 1.00 87.00 86 SER A C 1
ATOM 680 O O . SER A 1 86 ? 1.546 23.628 -4.334 1.00 87.00 86 SER A O 1
ATOM 682 N N . LEU A 1 87 ? 2.407 22.594 -2.540 1.00 87.38 87 LEU A N 1
ATOM 683 C CA . LEU A 1 87 ? 1.105 22.481 -1.879 1.00 87.38 87 LEU A CA 1
ATOM 684 C C . LEU A 1 87 ? 0.539 23.876 -1.579 1.00 87.38 87 LEU A C 1
ATOM 686 O O . LEU A 1 87 ? -0.668 24.082 -1.633 1.00 87.38 87 LEU A O 1
ATOM 690 N N . GLU A 1 88 ? 1.411 24.830 -1.273 1.00 90.94 88 GLU A N 1
ATOM 691 C CA . GLU A 1 88 ? 1.072 26.229 -1.066 1.00 90.94 88 GLU A CA 1
ATOM 692 C C . GLU A 1 88 ? 0.438 26.843 -2.321 1.00 90.94 88 GLU A C 1
ATOM 694 O O . GLU A 1 88 ? -0.643 27.415 -2.215 1.00 90.94 88 GLU A O 1
ATOM 699 N N . GLU A 1 89 ? 1.042 26.654 -3.501 1.00 90.38 89 GLU A N 1
ATOM 700 C CA . GLU A 1 89 ? 0.469 27.086 -4.789 1.00 90.38 89 GLU A CA 1
ATOM 701 C C . GLU A 1 89 ? -0.897 26.435 -5.047 1.00 90.38 89 GLU A C 1
ATOM 703 O O . GLU A 1 89 ? -1.855 27.131 -5.387 1.00 90.38 89 GLU A O 1
ATOM 708 N N . ASP A 1 90 ? -1.018 25.124 -4.818 1.00 88.06 90 ASP A N 1
ATOM 709 C CA . ASP A 1 90 ? -2.274 24.394 -5.024 1.00 88.06 90 ASP A CA 1
ATOM 710 C C . ASP A 1 90 ? -3.386 24.896 -4.075 1.00 88.06 90 ASP A C 1
ATOM 712 O O . ASP A 1 90 ? -4.549 25.013 -4.470 1.00 88.06 90 ASP A O 1
ATOM 716 N N . ILE A 1 91 ? -3.050 25.209 -2.816 1.00 89.50 91 ILE A N 1
ATOM 717 C CA . ILE A 1 91 ? -3.991 25.740 -1.814 1.00 89.50 91 ILE A CA 1
ATOM 718 C C . ILE A 1 91 ? -4.371 27.191 -2.121 1.00 89.50 91 ILE A C 1
ATOM 720 O O . ILE A 1 91 ? -5.530 27.565 -1.928 1.00 89.50 91 ILE A O 1
ATOM 724 N N . GLU A 1 92 ? -3.426 28.017 -2.571 1.00 88.94 92 GLU A N 1
ATOM 725 C CA . GLU A 1 92 ? -3.704 29.390 -3.002 1.00 88.94 92 GLU A CA 1
ATOM 726 C C . GLU A 1 92 ? -4.635 29.409 -4.222 1.00 88.94 92 GLU A C 1
ATOM 728 O O . GLU A 1 92 ? -5.574 30.210 -4.266 1.00 88.94 92 GLU A O 1
ATOM 733 N N . GLU A 1 93 ? -4.427 28.499 -5.178 1.00 90.06 93 GLU A N 1
ATOM 734 C CA . GLU A 1 93 ? -5.277 28.350 -6.363 1.00 90.06 93 GLU A CA 1
ATOM 735 C C . GLU A 1 93 ? -6.658 27.779 -6.009 1.00 90.06 93 GLU A C 1
ATOM 737 O O . GLU A 1 93 ? -7.690 28.255 -6.498 1.00 90.06 93 GLU A O 1
ATOM 742 N N . ASN A 1 94 ? -6.701 26.778 -5.129 1.00 87.75 94 ASN A N 1
ATOM 743 C CA . ASN A 1 94 ? -7.931 26.132 -4.701 1.00 87.75 94 ASN A CA 1
ATOM 744 C C . ASN A 1 94 ? -7.958 25.892 -3.178 1.00 87.75 94 ASN A C 1
ATOM 746 O O . ASN A 1 94 ? -7.672 24.786 -2.706 1.00 87.75 94 ASN A O 1
ATOM 750 N N . PRO A 1 95 ? -8.423 26.875 -2.384 1.00 87.12 95 PRO A N 1
ATOM 751 C CA . PRO A 1 95 ? -8.450 26.753 -0.925 1.00 87.12 95 PRO A CA 1
ATOM 752 C C . PRO A 1 95 ? -9.410 25.663 -0.430 1.00 87.12 95 PRO A C 1
ATOM 754 O O . PRO A 1 95 ? -9.302 25.201 0.708 1.00 87.12 95 PRO A O 1
ATOM 757 N N . ASP A 1 96 ? -10.334 25.201 -1.278 1.00 85.69 96 ASP A N 1
ATOM 758 C CA . ASP A 1 96 ? -11.254 24.114 -0.948 1.00 85.69 96 ASP A CA 1
ATOM 759 C C . ASP A 1 96 ? -10.573 22.736 -0.895 1.00 85.69 96 ASP A C 1
ATOM 761 O O . ASP A 1 96 ? -11.161 21.811 -0.333 1.00 85.69 96 ASP A O 1
ATOM 765 N N . LEU A 1 97 ? -9.321 22.608 -1.365 1.00 83.44 97 LEU A N 1
ATOM 766 C CA . LEU A 1 97 ? -8.489 21.413 -1.153 1.00 83.44 97 LEU A CA 1
ATOM 767 C C . LEU A 1 97 ? -8.270 21.106 0.335 1.00 83.44 97 LEU A C 1
ATOM 769 O O . LEU A 1 97 ? -8.134 19.942 0.707 1.00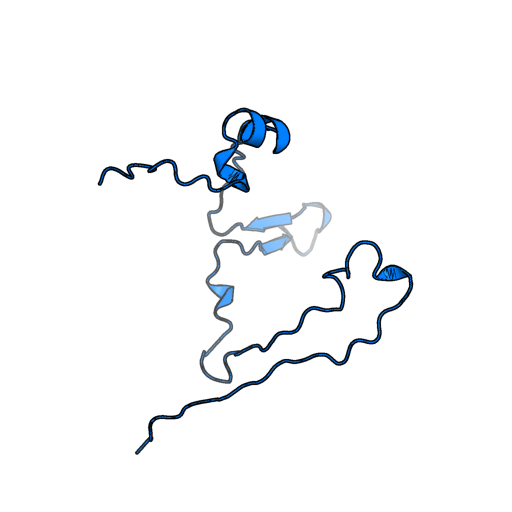 83.44 97 LEU A O 1
ATOM 773 N N . VAL A 1 98 ? -8.265 22.138 1.186 1.00 85.75 98 VAL A N 1
ATOM 774 C CA . VAL A 1 98 ? -8.047 22.000 2.635 1.00 85.75 98 VAL A CA 1
ATOM 775 C C . VAL A 1 98 ? -9.252 22.472 3.440 1.00 85.75 98 VAL A C 1
ATOM 777 O O . VAL A 1 98 ? -9.601 21.853 4.442 1.00 85.75 98 VAL A O 1
ATOM 780 N N . LEU A 1 99 ? -9.920 23.546 3.014 1.00 86.19 99 LEU A N 1
ATOM 781 C CA . LEU A 1 99 ? -11.001 24.149 3.795 1.00 86.19 99 LEU A CA 1
ATOM 782 C C . LEU A 1 99 ? -12.346 23.431 3.638 1.00 86.19 99 LEU A C 1
ATOM 784 O O . LEU A 1 99 ? -13.224 23.651 4.472 1.00 86.19 99 LEU A O 1
ATOM 788 N N . GLN A 1 100 ? -12.519 22.609 2.589 1.00 73.38 100 GLN A N 1
ATOM 789 C CA . GLN A 1 100 ? -13.787 21.945 2.247 1.00 73.38 100 GLN A CA 1
ATOM 790 C C . GLN A 1 100 ? -14.990 22.884 2.438 1.00 73.38 100 GLN A C 1
ATOM 792 O O . GLN A 1 100 ? -15.991 22.530 3.076 1.00 73.38 100 GLN A O 1
ATOM 797 N N . SER A 1 101 ? -14.892 24.126 1.940 1.00 72.31 101 SER A N 1
ATOM 798 C CA . SER A 1 101 ? -16.022 25.039 2.046 1.00 72.31 101 SER A CA 1
ATOM 799 C C . SER A 1 101 ? -17.166 24.443 1.231 1.00 72.31 101 SER A C 1
ATOM 801 O O . SER A 1 101 ? -16.957 23.822 0.191 1.00 72.31 101 SER A O 1
ATOM 803 N N . ARG A 1 102 ? -18.406 24.573 1.710 1.00 66.50 102 ARG A N 1
ATOM 804 C CA . ARG A 1 102 ? -19.599 23.956 1.095 1.00 66.50 102 ARG A CA 1
ATOM 805 C C . ARG A 1 102 ? -19.957 24.530 -0.289 1.00 66.50 102 ARG A C 1
ATOM 807 O O . ARG A 1 102 ? -21.136 24.562 -0.650 1.00 66.50 102 ARG A O 1
ATOM 814 N N . LYS A 1 103 ? -18.994 25.018 -1.074 1.00 67.25 103 LYS A N 1
ATOM 815 C CA . LYS A 1 103 ? -19.189 25.235 -2.502 1.00 67.25 103 LYS A CA 1
ATOM 816 C C . LYS A 1 103 ? -19.556 23.889 -3.106 1.00 67.25 103 LYS A C 1
ATOM 818 O O . LYS A 1 103 ? -18.827 22.910 -2.987 1.00 67.25 103 LYS A O 1
ATOM 823 N N . ARG A 1 104 ? -20.740 23.827 -3.714 1.00 61.47 104 ARG A N 1
ATOM 824 C CA . ARG A 1 104 ? -21.181 22.649 -4.457 1.00 61.47 104 ARG A CA 1
ATOM 825 C C . ARG A 1 104 ? -20.187 22.424 -5.595 1.00 61.47 104 ARG A C 1
ATOM 827 O O . ARG A 1 104 ? -20.301 23.069 -6.633 1.00 61.47 104 ARG A O 1
ATOM 834 N N . GLN A 1 105 ? -19.231 21.519 -5.409 1.00 60.56 105 GLN A N 1
ATOM 835 C CA . GLN A 1 105 ? -18.572 20.875 -6.533 1.00 60.56 105 GLN A CA 1
ATOM 836 C C . GLN A 1 105 ? -19.660 20.060 -7.228 1.00 60.56 105 GLN A C 1
ATOM 838 O O . GLN A 1 105 ? -20.047 18.985 -6.775 1.00 60.56 105 GLN A O 1
ATOM 843 N N . PHE A 1 106 ? -20.240 20.635 -8.280 1.00 52.69 106 PHE A N 1
ATOM 844 C CA . PHE A 1 106 ? -21.037 19.875 -9.226 1.00 52.69 106 PHE A CA 1
ATOM 845 C C . PHE A 1 106 ? -20.079 18.917 -9.925 1.00 52.69 106 PHE A C 1
ATOM 847 O O . PHE A 1 106 ? -19.456 19.260 -10.926 1.00 52.69 106 PHE A O 1
ATOM 854 N N . ILE A 1 107 ? -19.936 17.726 -9.356 1.00 53.59 107 ILE A N 1
ATOM 855 C CA . ILE A 1 107 ? -19.425 16.572 -10.078 1.00 53.59 107 ILE A CA 1
ATOM 856 C C . ILE A 1 107 ? -20.526 16.253 -11.099 1.00 53.59 107 ILE A C 1
ATOM 858 O O . ILE A 1 107 ? -21.546 15.657 -10.754 1.00 53.59 107 ILE A O 1
ATOM 862 N N . TYR A 1 108 ? -20.400 16.796 -12.312 1.00 41.62 108 TYR A N 1
ATOM 863 C CA . TYR A 1 108 ? -21.215 16.357 -13.447 1.00 41.62 108 TYR A CA 1
ATOM 864 C C . TYR A 1 108 ? -20.863 14.889 -13.777 1.00 41.62 108 TYR A C 1
ATOM 866 O O . TYR A 1 108 ? -19.751 14.466 -13.453 1.00 41.62 108 TYR A O 1
ATOM 874 N N . PRO A 1 109 ? -21.823 14.118 -14.326 1.00 48.97 109 PRO A N 1
ATOM 875 C CA . PRO A 1 109 ? -21.780 12.655 -14.381 1.00 48.97 109 PRO A CA 1
ATOM 876 C C . PRO A 1 109 ? -20.676 12.086 -15.274 1.00 48.97 109 PRO A C 1
ATOM 878 O O . PRO A 1 109 ? -20.275 12.772 -16.242 1.00 48.97 109 PRO A O 1
#